Protein AF-A0AAD6M040-F1 (afdb_monomer)

Radius of gyration: 17.43 Å; Cα contacts (8 Å, |Δi|>4): 31; chains: 1; bounding box: 28×41×46 Å

Nearest PDB structures (foldseek):
  3g1u-assembly1_C  TM=3.236E-01  e=3.879E+00  Leishmania major

Solvent-accessible surface area (backbone atoms only — not comparable to full-atom values): 5259 Å² total; per-residue (Å²): 133,86,52,73,67,58,53,48,37,64,55,54,48,45,46,72,76,42,47,71,76,40,68,72,48,89,87,58,62,70,65,93,74,84,85,88,82,77,70,86,89,72,46,62,70,56,51,53,52,52,52,32,61,74,70,74,52,89,83,82,90,81,53,71,69,60,56,49,50,54,55,49,53,54,50,67,69,57,70,126

Organism: NCBI:txid444605

Foldseek 3Di:
DDDPLNVCCVQPVCCVVCVVVQPPPPPDHRDPDDDDDDDPPPCSVVSVVVSCVVRVHDDDDDDPVVVVCVVVVVVVVVPD

Structure (mmCIF, N/CA/C/O backbone):
data_AF-A0AAD6M040-F1
#
_entry.id   AF-A0AAD6M040-F1
#
loop_
_atom_site.group_PDB
_atom_site.id
_atom_site.type_symbol
_atom_site.label_atom_id
_atom_site.label_alt_id
_atom_site.label_comp_id
_atom_site.label_asym_id
_atom_site.label_entity_id
_atom_site.label_seq_id
_atom_site.pdbx_PDB_ins_code
_atom_site.Cartn_x
_atom_site.Cartn_y
_atom_site.Cartn_z
_atom_site.occupancy
_atom_site.B_iso_or_equiv
_atom_site.auth_seq_id
_atom_site.auth_comp_id
_atom_site.auth_asym_id
_atom_site.auth_atom_id
_atom_site.pdbx_PDB_model_num
ATOM 1 N N . MET A 1 1 ? 16.635 -9.851 11.114 1.00 45.78 1 MET A N 1
ATOM 2 C CA . MET A 1 1 ? 16.253 -8.939 10.009 1.00 45.78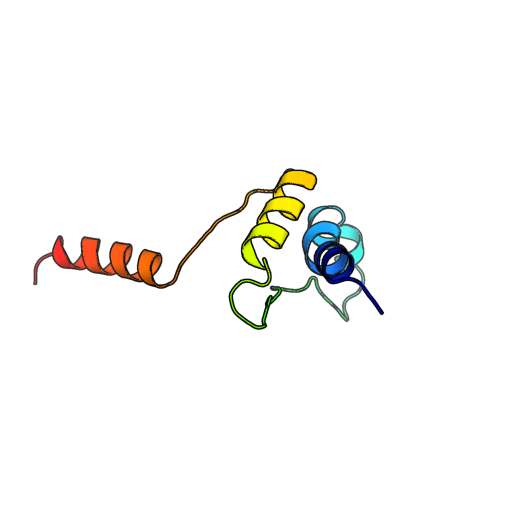 1 MET A CA 1
ATOM 3 C C . MET A 1 1 ? 14.737 -8.950 9.876 1.00 45.78 1 MET A C 1
ATOM 5 O O . MET A 1 1 ? 14.190 -10.028 9.687 1.00 45.78 1 MET A O 1
ATOM 9 N N . ARG A 1 2 ? 14.044 -7.812 10.018 1.00 59.12 2 ARG A N 1
ATOM 10 C CA . ARG A 1 2 ? 12.593 -7.759 9.752 1.00 59.12 2 ARG A CA 1
ATOM 11 C C . ARG A 1 2 ? 12.367 -7.846 8.242 1.00 59.12 2 ARG A C 1
ATOM 13 O O . ARG A 1 2 ? 13.034 -7.143 7.487 1.00 59.12 2 ARG A O 1
ATOM 20 N N . THR A 1 3 ? 11.460 -8.711 7.799 1.00 84.81 3 THR A N 1
ATOM 21 C CA . THR A 1 3 ? 11.088 -8.785 6.380 1.00 84.81 3 THR A CA 1
ATOM 22 C C . THR A 1 3 ? 10.257 -7.555 5.999 1.00 84.81 3 THR A C 1
ATOM 24 O O . THR A 1 3 ? 9.495 -7.034 6.815 1.00 84.81 3 THR A O 1
ATOM 27 N N . THR A 1 4 ? 10.371 -7.075 4.755 1.00 86.56 4 THR A N 1
ATOM 28 C CA . THR A 1 4 ? 9.629 -5.889 4.275 1.00 86.56 4 THR A CA 1
ATOM 29 C C . THR A 1 4 ? 8.118 -6.033 4.457 1.00 86.56 4 THR A C 1
ATOM 31 O O . THR A 1 4 ? 7.445 -5.066 4.795 1.00 86.56 4 THR A O 1
ATOM 34 N N . ARG A 1 5 ? 7.585 -7.250 4.289 1.00 87.19 5 ARG A N 1
ATOM 35 C CA . ARG A 1 5 ? 6.168 -7.563 4.525 1.00 87.19 5 ARG A CA 1
ATOM 36 C C . ARG A 1 5 ? 5.760 -7.307 5.974 1.00 87.19 5 ARG A C 1
ATOM 38 O O . ARG A 1 5 ? 4.734 -6.680 6.206 1.00 87.19 5 ARG A O 1
ATOM 45 N N . GLN A 1 6 ? 6.563 -7.772 6.929 1.00 89.19 6 GLN A N 1
ATOM 46 C CA . GLN A 1 6 ? 6.267 -7.617 8.350 1.00 89.19 6 GLN A CA 1
ATOM 47 C C . GLN A 1 6 ? 6.311 -6.147 8.775 1.00 89.19 6 GLN A C 1
ATOM 49 O O . GLN A 1 6 ? 5.405 -5.682 9.458 1.00 89.19 6 GLN A O 1
ATOM 54 N N . ALA A 1 7 ? 7.293 -5.392 8.274 1.00 88.00 7 ALA A N 1
ATOM 55 C CA . ALA A 1 7 ? 7.335 -3.948 8.483 1.00 88.00 7 ALA A CA 1
ATOM 56 C C . ALA A 1 7 ? 6.094 -3.252 7.895 1.00 88.00 7 ALA A C 1
ATOM 58 O O . ALA A 1 7 ? 5.491 -2.413 8.554 1.00 88.00 7 ALA A O 1
ATOM 59 N N . LEU A 1 8 ? 5.663 -3.622 6.682 1.00 87.31 8 LEU A N 1
ATOM 60 C CA . LEU A 1 8 ? 4.463 -3.031 6.081 1.00 87.31 8 LEU A CA 1
ATOM 61 C C . LEU A 1 8 ? 3.193 -3.350 6.886 1.00 87.31 8 LEU A C 1
ATOM 63 O O . LEU A 1 8 ? 2.325 -2.493 7.026 1.00 87.31 8 LEU A O 1
ATOM 67 N N . TYR A 1 9 ? 3.089 -4.567 7.422 1.00 87.56 9 TYR A N 1
ATOM 68 C CA . TYR A 1 9 ? 1.969 -4.978 8.265 1.00 87.56 9 TYR A CA 1
ATOM 69 C C . TYR A 1 9 ? 1.891 -4.143 9.550 1.00 87.56 9 TYR A C 1
ATOM 71 O O . TYR A 1 9 ? 0.842 -3.574 9.843 1.00 87.56 9 TYR A O 1
ATOM 79 N N . GLU A 1 10 ? 3.003 -4.012 10.275 1.00 86.19 10 GLU A N 1
ATOM 80 C CA . GLU A 1 10 ? 3.078 -3.237 11.523 1.00 86.19 10 GLU A CA 1
ATOM 81 C C . GLU A 1 10 ? 2.795 -1.743 11.304 1.00 86.19 10 GLU A C 1
ATOM 83 O O . GLU A 1 10 ? 2.181 -1.103 12.153 1.00 86.19 10 GLU A O 1
ATOM 88 N N . LEU A 1 11 ? 3.229 -1.189 10.167 1.00 85.25 11 LEU A N 1
ATOM 89 C CA . LEU A 1 11 ? 3.137 0.246 9.884 1.00 85.25 11 LEU A CA 1
ATOM 90 C C . LEU A 1 11 ? 1.821 0.671 9.225 1.00 85.25 11 LEU A C 1
ATOM 92 O O . LEU A 1 11 ? 1.406 1.812 9.403 1.00 85.25 11 LEU A O 1
ATOM 96 N N . VAL A 1 12 ? 1.192 -0.207 8.438 1.00 84.88 12 VAL A N 1
ATOM 97 C CA . VAL A 1 12 ? -0.005 0.132 7.648 1.00 84.88 12 VAL A CA 1
ATOM 98 C C . VAL A 1 12 ? 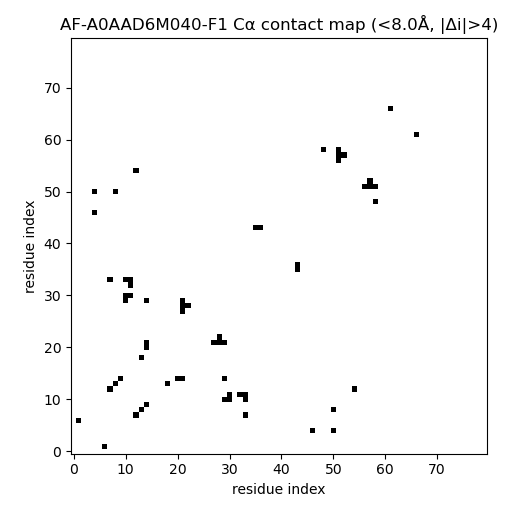-1.230 -0.617 8.149 1.00 84.88 12 VAL A C 1
ATOM 100 O O . VAL A 1 12 ? -2.261 -0.006 8.403 1.00 84.88 12 VAL A O 1
ATOM 103 N N . ILE A 1 13 ? -1.139 -1.936 8.303 1.00 85.62 13 ILE A N 1
ATOM 104 C CA . ILE A 1 13 ? -2.312 -2.775 8.579 1.00 85.62 13 ILE A CA 1
ATOM 105 C C . ILE A 1 13 ? -2.701 -2.718 10.053 1.00 85.62 13 ILE A C 1
ATOM 107 O O . ILE A 1 13 ? -3.875 -2.539 10.374 1.00 85.62 13 ILE A O 1
ATOM 111 N N . LEU A 1 14 ? -1.724 -2.836 10.952 1.00 86.44 14 LEU A N 1
ATOM 112 C CA . LEU A 1 14 ? -1.967 -2.861 12.391 1.00 86.44 14 LEU A CA 1
ATOM 113 C C . LEU A 1 14 ? -2.656 -1.577 12.902 1.00 86.44 14 LEU A C 1
ATOM 115 O O . LEU A 1 14 ? -3.626 -1.714 13.650 1.00 86.44 14 LEU A O 1
ATOM 119 N N . PRO A 1 15 ? -2.269 -0.356 12.471 1.00 83.94 15 PRO A N 1
ATOM 120 C CA . PRO A 1 15 ? -2.975 0.864 12.859 1.00 83.94 15 PRO A CA 1
ATOM 121 C C . PRO A 1 15 ? -4.382 0.977 12.261 1.00 83.94 15 PRO A C 1
ATOM 123 O O . PRO A 1 15 ? -5.260 1.544 12.904 1.00 83.94 15 PRO A O 1
ATOM 126 N N . LEU A 1 16 ? -4.613 0.429 11.059 1.00 81.44 16 LEU A N 1
ATOM 127 C CA . LEU A 1 16 ? -5.940 0.409 10.429 1.00 81.44 16 LEU A CA 1
ATOM 128 C C . LEU A 1 16 ? -6.911 -0.527 11.162 1.00 81.44 16 LEU A C 1
ATOM 130 O O . LEU A 1 16 ? -8.087 -0.205 11.292 1.00 81.44 16 LEU A O 1
ATOM 134 N N . TRP A 1 17 ? -6.427 -1.679 11.634 1.00 83.56 17 TRP A N 1
ATOM 135 C CA . TRP A 1 17 ? -7.255 -2.697 12.292 1.00 83.56 17 TRP A CA 1
ATOM 136 C C . TRP A 1 17 ? -7.414 -2.492 13.799 1.00 83.56 17 TRP A C 1
ATOM 138 O O . TRP A 1 17 ? -8.442 -2.865 14.358 1.00 83.56 17 TRP A O 1
ATOM 148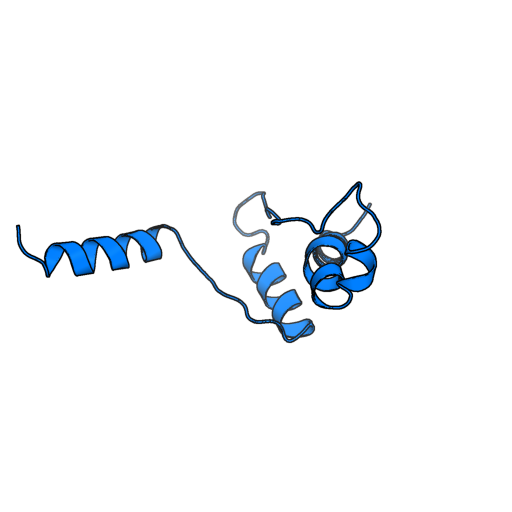 N N . LYS A 1 18 ? -6.399 -1.945 14.476 1.00 84.25 18 LYS A N 1
ATOM 149 C CA . LYS A 1 18 ? -6.404 -1.730 15.930 1.00 84.25 18 LYS A CA 1
ATOM 150 C C . LYS A 1 18 ? -6.006 -0.294 16.283 1.00 84.25 18 LYS A C 1
ATOM 152 O O . LYS A 1 18 ? -4.975 -0.093 16.927 1.00 84.25 18 LYS A O 1
ATOM 157 N N . PRO A 1 19 ? -6.815 0.709 15.903 1.00 81.00 19 PRO A N 1
ATOM 158 C CA . PRO A 1 19 ? -6.512 2.113 16.189 1.00 81.00 19 PRO A CA 1
ATOM 159 C C . PRO A 1 19 ? -6.408 2.409 17.695 1.00 81.00 19 PRO A C 1
ATOM 161 O O . PRO A 1 19 ? -5.665 3.300 18.105 1.00 81.00 19 PRO A O 1
ATOM 164 N N . GLU A 1 20 ? -7.093 1.629 18.534 1.00 81.44 20 GLU A N 1
ATOM 165 C CA . GLU A 1 20 ? -7.072 1.735 19.999 1.00 81.44 20 GLU A CA 1
ATOM 166 C C . GLU A 1 20 ? -5.659 1.620 20.590 1.00 81.44 20 GLU A C 1
ATOM 168 O O . GLU A 1 20 ? -5.316 2.363 21.512 1.00 81.44 20 GLU A O 1
ATOM 173 N N . LEU A 1 21 ? -4.813 0.757 20.007 1.00 77.06 21 LEU A N 1
ATOM 174 C CA . LEU A 1 21 ? -3.419 0.568 20.432 1.00 77.06 21 LEU A CA 1
ATOM 175 C C . LEU A 1 21 ? -2.556 1.814 20.190 1.00 77.06 21 LEU A C 1
ATOM 177 O O . LEU A 1 21 ? -1.560 2.015 20.875 1.00 77.06 21 LEU A O 1
ATOM 181 N N . PHE A 1 22 ? -2.947 2.658 19.236 1.00 74.25 22 PHE A N 1
ATOM 182 C CA . PHE A 1 22 ? -2.216 3.866 18.841 1.00 74.25 22 PHE A CA 1
ATOM 183 C C . PHE A 1 22 ? -2.877 5.151 19.359 1.00 74.25 22 PHE A C 1
ATOM 185 O O . PHE A 1 22 ? -2.405 6.249 19.071 1.00 74.25 22 PHE A O 1
ATOM 192 N N . SER A 1 23 ? -3.973 5.023 20.116 1.00 67.62 23 SER A N 1
ATOM 193 C CA . SER A 1 23 ? -4.743 6.151 20.658 1.00 67.62 23 SER A CA 1
ATOM 194 C C . SER A 1 23 ? -4.306 6.557 22.074 1.00 67.62 23 SER A C 1
ATOM 196 O O . SER A 1 23 ? -4.472 7.714 22.454 1.00 67.62 23 SER A O 1
ATOM 198 N N . HIS A 1 24 ? -3.739 5.627 22.856 1.00 60.44 24 HIS A N 1
ATOM 199 C CA . HIS A 1 24 ? -3.360 5.857 24.262 1.00 60.44 24 HIS A CA 1
ATOM 200 C C . HIS A 1 24 ? -1.890 6.270 24.465 1.00 60.44 24 HIS A C 1
ATOM 202 O O . HIS A 1 24 ? -1.576 7.009 25.398 1.00 60.44 24 HIS A O 1
ATOM 208 N N . GLU A 1 25 ? -0.989 5.851 23.578 1.00 57.78 25 GLU A N 1
ATOM 209 C CA . GLU A 1 25 ? 0.445 6.156 23.645 1.00 57.78 25 GLU A CA 1
ATOM 210 C C . GLU A 1 25 ? 0.732 7.514 22.973 1.00 57.78 25 GLU A C 1
ATOM 212 O O . GLU A 1 25 ? 1.038 7.605 21.785 1.00 57.78 25 GLU A O 1
ATOM 217 N N . LYS A 1 26 ? 0.629 8.608 23.741 1.00 54.75 26 LYS A N 1
ATOM 218 C CA . LYS A 1 26 ? 0.822 10.005 23.277 1.00 54.75 26 LYS A CA 1
ATOM 219 C C . LYS A 1 26 ? 2.197 10.318 22.654 1.00 54.75 26 LYS A C 1
ATOM 221 O O . LYS A 1 26 ? 2.377 11.417 22.134 1.00 54.75 26 LYS A O 1
ATOM 226 N N . LEU A 1 27 ? 3.168 9.404 22.712 1.00 57.66 27 LEU A N 1
ATOM 227 C CA . LEU A 1 27 ? 4.535 9.631 22.227 1.00 57.66 27 LEU A CA 1
ATOM 228 C C . LEU A 1 27 ? 4.746 9.224 20.759 1.00 57.66 27 LEU A C 1
ATOM 230 O O . LEU A 1 27 ? 5.603 9.806 20.096 1.00 57.66 27 LEU A O 1
ATOM 234 N N . LEU A 1 28 ? 3.972 8.270 20.226 1.00 59.91 28 LEU A N 1
ATOM 235 C CA . LEU A 1 28 ? 4.110 7.776 18.849 1.00 59.91 28 LEU A CA 1
ATOM 236 C C . LEU A 1 28 ? 2.723 7.518 18.245 1.00 59.91 28 LEU A C 1
ATOM 238 O O . LEU A 1 28 ? 2.181 6.420 18.328 1.00 59.91 28 LEU A O 1
ATOM 242 N N . GLY A 1 29 ? 2.144 8.547 17.622 1.00 66.25 29 GLY A N 1
ATOM 243 C CA . GLY A 1 29 ? 0.917 8.395 16.837 1.00 66.25 29 GLY A CA 1
ATOM 244 C C . GLY A 1 29 ? 1.104 7.451 15.636 1.00 66.25 29 GLY A C 1
ATOM 245 O O . GLY A 1 29 ? 2.241 7.138 15.262 1.00 66.25 29 GLY A O 1
ATOM 246 N N . PRO A 1 30 ? 0.008 7.006 14.994 1.00 68.25 30 PRO A N 1
ATOM 247 C CA . PRO A 1 30 ? 0.091 6.128 13.8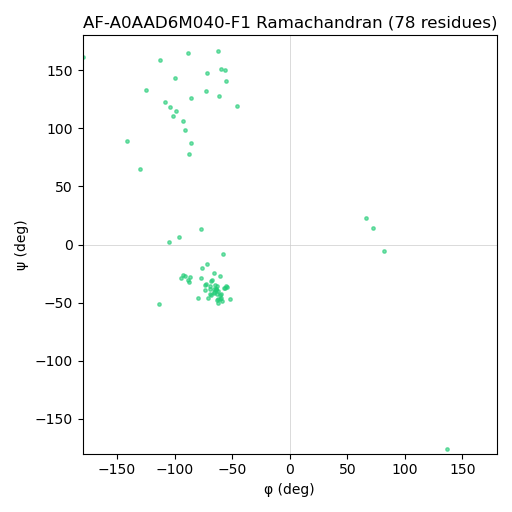31 1.00 68.25 30 PRO A CA 1
ATOM 248 C C . PRO A 1 30 ? 0.961 6.759 12.735 1.00 68.25 30 PRO A C 1
ATOM 250 O O . PRO A 1 30 ? 0.922 7.973 12.501 1.00 68.25 30 PRO A O 1
ATOM 253 N N . GLN A 1 31 ? 1.768 5.937 12.059 1.00 70.56 31 GLN A N 1
ATOM 254 C CA . GLN A 1 31 ? 2.629 6.428 10.987 1.00 70.56 31 GLN A CA 1
ATOM 255 C C 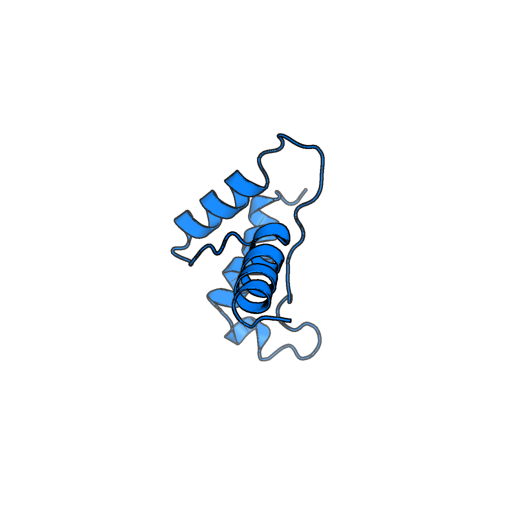. GLN A 1 31 ? 1.781 7.019 9.859 1.00 70.56 31 GLN A C 1
ATOM 257 O O . GLN A 1 31 ? 0.872 6.377 9.341 1.00 70.56 31 GLN A O 1
ATOM 262 N N . LYS A 1 32 ? 2.095 8.258 9.463 1.00 77.38 32 LYS A N 1
ATOM 263 C CA . LYS A 1 32 ? 1.323 8.997 8.448 1.00 77.38 32 LYS A CA 1
ATOM 264 C C . LYS A 1 32 ? 1.512 8.457 7.026 1.00 77.38 32 LYS A C 1
ATOM 266 O O . LYS A 1 32 ? 0.725 8.782 6.144 1.00 77.38 32 LYS A O 1
ATOM 271 N N . GLY A 1 33 ? 2.552 7.661 6.787 1.00 82.19 33 GLY A N 1
ATOM 272 C CA . GLY A 1 33 ? 2.827 7.070 5.483 1.00 82.19 33 GLY A CA 1
ATOM 273 C C . GLY A 1 33 ? 4.077 6.199 5.484 1.00 82.19 33 GLY A C 1
ATOM 274 O O . GLY A 1 33 ? 4.930 6.317 6.360 1.00 82.19 33 GLY A O 1
ATOM 275 N N . VAL A 1 34 ? 4.182 5.331 4.477 1.00 86.50 34 VAL A N 1
ATOM 276 C CA . VAL A 1 34 ? 5.317 4.422 4.269 1.00 86.50 34 VAL A CA 1
ATOM 277 C C . VAL A 1 34 ? 5.878 4.631 2.867 1.00 86.50 34 VAL A C 1
ATOM 279 O O . VAL A 1 34 ? 5.129 4.647 1.890 1.00 86.50 34 VAL A O 1
ATOM 282 N N . LEU A 1 35 ? 7.204 4.752 2.758 1.00 88.69 35 LEU A N 1
ATOM 283 C CA . LEU A 1 35 ? 7.914 4.851 1.484 1.00 88.69 35 LEU A CA 1
ATOM 284 C C . LEU A 1 35 ? 8.605 3.525 1.149 1.00 88.69 35 LEU A C 1
ATOM 286 O O . LEU A 1 35 ? 9.511 3.084 1.853 1.00 88.69 35 LEU A O 1
ATOM 290 N N . LEU A 1 36 ? 8.218 2.911 0.030 1.00 88.50 36 LEU A N 1
ATOM 291 C CA . LEU A 1 36 ? 8.919 1.759 -0.536 1.00 88.50 36 LEU A CA 1
ATOM 292 C C . LEU A 1 36 ? 9.952 2.233 -1.564 1.00 88.50 36 LEU A C 1
ATOM 294 O O . LEU A 1 36 ? 9.586 2.598 -2.680 1.00 88.50 36 LEU A O 1
ATOM 298 N N . TYR A 1 37 ? 11.240 2.183 -1.214 1.00 89.62 37 TYR A N 1
ATOM 299 C CA . TYR A 1 37 ? 12.342 2.611 -2.089 1.00 89.62 37 TYR A CA 1
ATOM 300 C C . TYR A 1 37 ? 13.234 1.441 -2.539 1.00 89.62 37 TYR A C 1
ATOM 302 O O . TYR A 1 37 ? 13.227 0.361 -1.943 1.00 89.62 37 TYR A O 1
ATOM 310 N N . GLY A 1 38 ? 13.964 1.631 -3.644 1.00 89.44 38 GLY A N 1
ATOM 311 C CA . GLY A 1 38 ? 14.995 0.721 -4.165 1.00 89.44 38 GLY A CA 1
ATOM 312 C C . GLY A 1 38 ? 14.919 0.527 -5.689 1.00 89.44 38 GLY A C 1
ATOM 313 O O . GLY A 1 38 ? 14.063 1.142 -6.326 1.00 89.44 38 GLY A O 1
ATOM 314 N N . PRO A 1 39 ? 15.764 -0.343 -6.270 1.00 91.56 39 PRO A N 1
ATOM 315 C CA . PRO A 1 39 ? 15.895 -0.498 -7.720 1.00 91.56 39 PRO A CA 1
ATOM 316 C C . PRO A 1 39 ? 14.573 -0.831 -8.436 1.00 91.56 39 PRO A C 1
ATOM 318 O O . PRO A 1 39 ? 13.698 -1.484 -7.839 1.00 91.56 39 PRO A O 1
ATOM 321 N N . PRO A 1 40 ? 14.410 -0.418 -9.709 1.00 88.19 40 PRO A N 1
ATOM 322 C CA . PRO A 1 40 ? 13.252 -0.798 -10.513 1.00 88.19 40 PRO A CA 1
ATOM 323 C C . PRO A 1 40 ? 13.178 -2.326 -10.663 1.00 88.19 40 PRO A C 1
ATOM 325 O O . PRO A 1 40 ? 14.187 -3.020 -10.597 1.00 88.19 40 PRO A O 1
ATOM 328 N N . GLY A 1 41 ? 11.969 -2.870 -10.812 1.00 86.88 41 GLY A N 1
ATOM 329 C CA . GLY A 1 41 ? 11.761 -4.318 -10.966 1.00 86.88 41 GLY A CA 1
ATOM 330 C C . GLY A 1 41 ? 11.745 -5.134 -9.665 1.00 86.88 41 GLY A C 1
ATOM 331 O O . GLY A 1 41 ? 11.377 -6.299 -9.688 1.00 86.88 41 GLY A O 1
ATOM 332 N N . THR A 1 42 ? 12.017 -4.533 -8.502 1.00 86.56 42 THR A N 1
ATOM 333 C CA . THR A 1 42 ? 12.000 -5.230 -7.190 1.00 86.56 42 THR A CA 1
ATOM 334 C C . THR A 1 42 ? 10.596 -5.497 -6.615 1.00 86.56 42 THR A C 1
ATOM 336 O O . THR A 1 42 ? 10.445 -5.796 -5.434 1.00 86.56 42 THR A O 1
ATOM 339 N N . GLY A 1 43 ? 9.539 -5.354 -7.419 1.00 88.12 43 GLY A N 1
ATOM 340 C CA . GLY A 1 43 ? 8.183 -5.762 -7.035 1.00 88.12 43 GLY A CA 1
ATOM 341 C C . GLY A 1 43 ? 7.475 -4.893 -5.987 1.00 88.12 43 GLY A C 1
ATOM 342 O O . GLY A 1 43 ? 6.441 -5.306 -5.478 1.00 88.12 43 GLY A O 1
ATOM 343 N N . LYS A 1 44 ? 7.953 -3.679 -5.681 1.00 91.31 44 LYS A N 1
ATOM 344 C CA . LYS A 1 44 ? 7.387 -2.794 -4.631 1.00 91.31 44 LYS A CA 1
ATOM 345 C C . LYS A 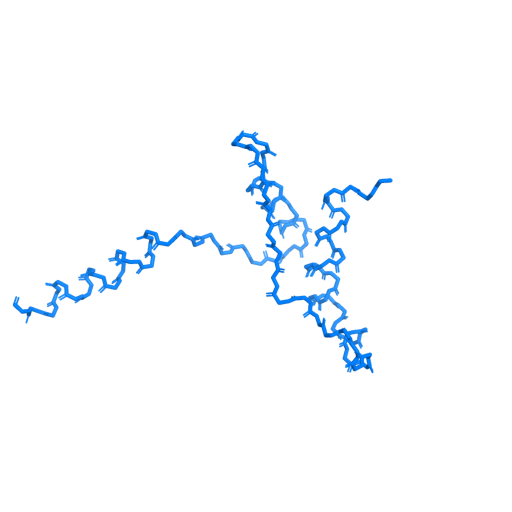1 44 ? 5.877 -2.567 -4.767 1.00 91.31 44 LYS A C 1
ATOM 347 O O . LYS A 1 44 ? 5.131 -2.705 -3.803 1.00 91.31 44 LYS A O 1
ATOM 352 N N . THR A 1 45 ? 5.415 -2.265 -5.982 1.00 88.69 45 THR A N 1
ATOM 353 C CA . THR A 1 45 ? 3.987 -2.057 -6.273 1.00 88.69 45 THR A CA 1
ATOM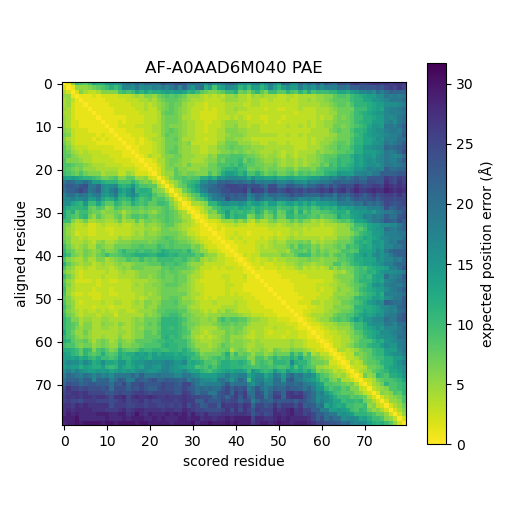 354 C C . THR A 1 45 ? 3.185 -3.354 -6.183 1.00 88.69 45 THR A C 1
ATOM 356 O O . THR A 1 45 ? 2.035 -3.334 -5.755 1.00 88.69 45 THR A O 1
ATOM 359 N N . ILE A 1 46 ? 3.780 -4.482 -6.582 1.00 90.00 46 ILE A N 1
ATOM 360 C CA . ILE A 1 46 ? 3.138 -5.800 -6.508 1.00 90.00 46 ILE A CA 1
ATOM 361 C C . ILE A 1 46 ? 2.979 -6.207 -5.041 1.00 90.00 46 ILE A C 1
ATOM 363 O O . ILE A 1 46 ? 1.898 -6.631 -4.650 1.00 90.00 46 ILE A O 1
ATOM 367 N N . LEU A 1 47 ? 4.009 -5.987 -4.219 1.00 89.44 47 LEU A N 1
ATOM 368 C CA . LEU A 1 47 ? 3.989 -6.239 -2.780 1.00 89.44 47 LEU A CA 1
ATOM 369 C C . LEU A 1 47 ? 2.887 -5.436 -2.077 1.00 89.44 47 LEU A C 1
ATOM 371 O O . LEU A 1 47 ? 2.100 -6.009 -1.330 1.00 89.44 47 LEU A O 1
ATOM 375 N N . ALA A 1 48 ? 2.795 -4.131 -2.356 1.00 86.62 48 ALA A N 1
ATOM 376 C CA . ALA A 1 48 ? 1.757 -3.277 -1.780 1.00 86.62 48 ALA A CA 1
ATOM 377 C C . ALA A 1 48 ? 0.344 -3.764 -2.149 1.00 86.62 48 ALA A C 1
ATOM 379 O O . ALA A 1 48 ? -0.514 -3.897 -1.279 1.00 86.62 48 ALA A O 1
ATOM 380 N N . LYS A 1 49 ? 0.115 -4.099 -3.427 1.00 88.50 49 LYS A N 1
ATOM 381 C CA . LYS A 1 49 ? -1.169 -4.646 -3.895 1.00 88.50 49 LYS A CA 1
ATOM 382 C C . LYS A 1 49 ? -1.503 -5.993 -3.257 1.00 88.50 49 LYS A C 1
ATOM 384 O O . LYS A 1 49 ? -2.654 -6.210 -2.895 1.00 88.50 49 LYS A O 1
ATOM 389 N N . ALA A 1 50 ? -0.522 -6.889 -3.144 1.00 90.38 50 ALA A N 1
ATOM 390 C CA . ALA A 1 50 ? -0.715 -8.218 -2.572 1.00 90.38 50 ALA A CA 1
ATOM 391 C C . ALA A 1 50 ? -1.155 -8.129 -1.107 1.00 90.38 50 ALA A C 1
ATOM 393 O O . ALA A 1 50 ? -2.147 -8.746 -0.737 1.00 90.38 50 ALA A O 1
ATOM 394 N N . ILE A 1 51 ? -0.478 -7.294 -0.315 1.00 87.56 51 ILE A N 1
ATOM 395 C CA . ILE A 1 51 ? -0.809 -7.077 1.098 1.00 87.56 51 ILE A CA 1
ATOM 396 C C . ILE A 1 51 ? -2.201 -6.457 1.235 1.00 87.56 51 ILE A C 1
ATOM 398 O O . ILE A 1 51 ? -3.027 -6.949 1.991 1.00 87.56 51 ILE A O 1
ATOM 402 N N . ILE A 1 52 ? -2.515 -5.415 0.467 1.00 86.38 52 ILE A N 1
ATOM 403 C CA . ILE A 1 52 ? -3.829 -4.765 0.564 1.00 86.38 52 ILE A CA 1
ATOM 404 C C . ILE A 1 52 ? -4.968 -5.720 0.194 1.00 86.38 52 ILE A C 1
ATOM 406 O O . ILE A 1 52 ? -5.991 -5.744 0.876 1.00 86.38 52 ILE A O 1
ATOM 410 N N . ARG A 1 53 ? -4.766 -6.544 -0.841 1.00 87.81 53 ARG A N 1
ATOM 411 C CA . ARG A 1 53 ? -5.715 -7.590 -1.231 1.00 87.81 53 ARG A CA 1
ATOM 412 C C . ARG A 1 53 ? -5.875 -8.657 -0.146 1.00 87.81 53 ARG A C 1
ATOM 414 O O . ARG A 1 53 ? -6.988 -9.121 0.061 1.00 87.81 53 ARG A O 1
ATOM 421 N N . GLU A 1 54 ? -4.792 -9.034 0.529 1.00 89.38 54 GLU A N 1
ATOM 422 C CA . GLU A 1 54 ? -4.809 -9.996 1.637 1.00 89.38 54 GLU A CA 1
ATOM 423 C C . GLU A 1 54 ? -5.622 -9.481 2.836 1.00 89.38 54 GLU A C 1
ATOM 425 O O . GLU A 1 54 ? -6.372 -10.243 3.436 1.00 89.38 54 GLU A O 1
ATOM 430 N N . PHE A 1 55 ? -5.531 -8.184 3.146 1.00 85.81 55 PHE A N 1
ATOM 431 C CA . PHE A 1 55 ? -6.210 -7.570 4.296 1.00 85.81 55 PHE A CA 1
ATOM 432 C C . PHE A 1 55 ? -7.552 -6.899 3.970 1.00 85.81 55 PHE A C 1
ATOM 434 O O . PHE A 1 55 ? -8.131 -6.249 4.839 1.00 85.81 55 PHE A O 1
ATOM 441 N N . GLY A 1 56 ? -8.050 -7.028 2.736 1.00 84.75 56 GLY A N 1
ATOM 442 C CA . GLY A 1 56 ? -9.348 -6.478 2.327 1.00 84.75 56 GLY A CA 1
ATOM 443 C C . GLY A 1 56 ? -9.428 -4.946 2.326 1.00 84.75 56 GLY A C 1
ATOM 444 O O . GLY A 1 56 ? -10.519 -4.393 2.435 1.00 84.75 56 GLY A O 1
ATOM 445 N N . ALA A 1 57 ? -8.296 -4.247 2.217 1.00 81.69 57 ALA A N 1
ATOM 446 C CA . ALA A 1 57 ? -8.263 -2.786 2.184 1.00 81.69 57 ALA A CA 1
ATOM 447 C C . ALA A 1 57 ? -8.407 -2.236 0.749 1.00 81.69 57 ALA A C 1
ATOM 449 O O . ALA A 1 57 ? -8.238 -2.944 -0.246 1.00 81.69 57 ALA A O 1
ATOM 450 N N . VAL A 1 58 ? -8.703 -0.940 0.623 1.00 81.94 58 VAL A N 1
ATOM 451 C CA . VAL A 1 58 ? -8.802 -0.261 -0.679 1.00 81.94 58 VAL A CA 1
ATOM 452 C C . VAL A 1 58 ? -7.417 0.209 -1.132 1.00 81.94 58 VAL A C 1
ATOM 454 O O . VAL A 1 58 ? -6.743 0.948 -0.418 1.00 81.94 58 VAL A O 1
ATOM 457 N N . PHE A 1 59 ? -6.993 -0.177 -2.341 1.00 84.81 59 PHE A N 1
ATOM 458 C CA . PHE A 1 59 ? -5.753 0.322 -2.949 1.00 84.81 59 PHE A CA 1
ATOM 459 C C . PHE A 1 59 ? -6.035 1.447 -3.946 1.00 84.81 59 PHE A C 1
ATOM 461 O O . PHE A 1 59 ? -6.605 1.211 -5.012 1.00 84.81 59 PHE A O 1
ATOM 468 N N . ILE A 1 60 ? -5.560 2.655 -3.640 1.00 83.94 60 ILE A N 1
ATOM 469 C CA . ILE A 1 60 ? -5.628 3.800 -4.552 1.00 83.94 60 ILE A CA 1
ATOM 470 C C . ILE A 1 60 ? -4.257 3.993 -5.198 1.00 83.94 60 ILE A C 1
ATOM 472 O O . ILE A 1 60 ? -3.294 4.396 -4.550 1.00 83.94 60 ILE A O 1
ATOM 476 N N . ASN A 1 61 ? -4.166 3.714 -6.497 1.00 83.00 61 ASN A N 1
ATOM 477 C CA . ASN A 1 61 ? -2.946 3.937 -7.265 1.00 83.00 61 ASN A CA 1
ATOM 478 C C . ASN A 1 61 ? -2.955 5.340 -7.883 1.00 83.00 61 ASN A C 1
ATOM 480 O O . ASN A 1 61 ? -3.558 5.543 -8.938 1.00 83.00 61 ASN A O 1
ATOM 484 N N . MET A 1 62 ? -2.280 6.297 -7.249 1.00 80.94 62 MET A N 1
ATOM 485 C CA . MET A 1 62 ? -2.173 7.666 -7.755 1.00 80.94 62 MET A CA 1
ATOM 486 C C . MET A 1 62 ? -0.756 7.940 -8.263 1.00 80.94 62 MET A C 1
ATOM 488 O O . MET A 1 62 ? 0.216 7.818 -7.523 1.00 80.94 62 MET A O 1
ATOM 492 N N . ARG A 1 63 ? -0.637 8.335 -9.534 1.00 79.50 63 ARG A N 1
ATOM 493 C CA . ARG A 1 63 ? 0.596 8.917 -10.085 1.00 79.50 63 ARG A CA 1
ATOM 494 C C . ARG A 1 63 ? 0.440 10.431 -10.119 1.00 79.50 63 ARG A C 1
ATOM 496 O O . ARG A 1 63 ? -0.636 10.913 -10.459 1.00 79.50 63 ARG A O 1
ATOM 503 N N . ILE A 1 64 ? 1.512 11.1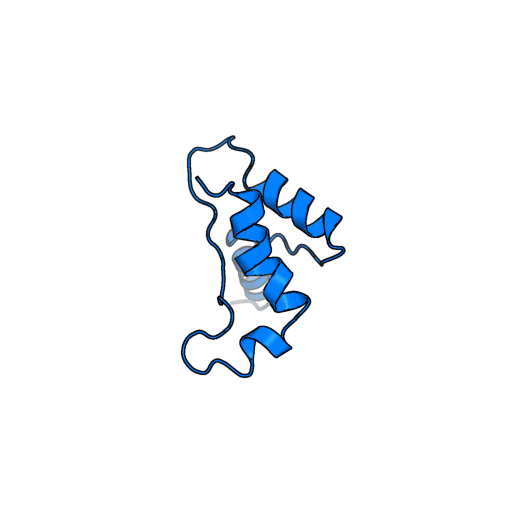71 -9.849 1.00 75.12 64 ILE A N 1
ATOM 504 C CA . ILE A 1 64 ? 1.503 12.645 -9.898 1.00 75.12 64 ILE A CA 1
ATOM 505 C C . ILE A 1 64 ? 1.047 13.148 -11.280 1.00 75.12 64 ILE A C 1
ATOM 507 O O . ILE A 1 64 ? 0.254 14.079 -11.364 1.00 75.12 64 ILE A O 1
ATOM 511 N N . SER A 1 65 ? 1.434 12.459 -12.360 1.00 74.50 65 SER A N 1
ATOM 512 C CA . SER A 1 65 ? 0.949 12.729 -13.722 1.00 74.50 65 SER A CA 1
ATOM 513 C C . SER A 1 65 ? -0.579 12.715 -13.841 1.00 74.50 65 SER A C 1
ATOM 515 O O . SER A 1 65 ? -1.137 13.516 -14.579 1.00 74.50 65 SER A O 1
ATOM 517 N N . ASN A 1 66 ? -1.257 11.829 -13.105 1.00 67.31 66 ASN A N 1
ATOM 518 C CA . ASN A 1 66 ? -2.714 11.687 -13.146 1.00 67.31 66 ASN A CA 1
ATOM 519 C C . ASN A 1 66 ? -3.419 12.805 -12.365 1.00 67.31 66 ASN A C 1
ATOM 521 O O . ASN A 1 66 ? -4.555 13.149 -12.677 1.00 67.31 66 ASN A O 1
ATOM 525 N N . LEU A 1 67 ? -2.765 13.350 -11.336 1.00 69.00 67 LEU A N 1
ATOM 526 C CA . LEU A 1 67 ? -3.274 14.504 -10.597 1.00 69.00 67 LEU A CA 1
ATOM 527 C C . LEU A 1 67 ? -3.181 15.765 -11.464 1.00 69.00 67 LEU A C 1
ATOM 529 O O . LEU A 1 67 ? -4.158 16.499 -11.596 1.00 69.00 67 LEU A O 1
ATOM 533 N N . MET A 1 68 ? -2.027 15.958 -12.107 1.00 67.56 68 MET A N 1
ATOM 534 C CA . MET A 1 68 ? -1.769 17.099 -12.983 1.00 67.56 68 MET A CA 1
ATOM 535 C C . MET A 1 68 ? -2.650 17.066 -14.235 1.00 67.56 68 MET A C 1
ATOM 537 O O . MET A 1 68 ? -3.205 18.095 -14.593 1.00 67.56 68 MET A O 1
ATOM 541 N N . SER A 1 69 ? -2.856 15.907 -14.873 1.00 61.03 69 SER A N 1
ATOM 542 C CA . SER A 1 69 ? -3.710 15.820 -16.068 1.00 61.03 69 SER A CA 1
ATOM 543 C C . SER A 1 69 ? -5.177 16.149 -15.787 1.00 61.03 69 SER A C 1
ATOM 545 O O . SER A 1 69 ? -5.833 16.751 -16.632 1.00 61.03 69 SER A O 1
ATOM 547 N N . LYS A 1 70 ? -5.694 15.793 -14.603 1.00 60.34 70 LYS A N 1
ATOM 548 C CA . LYS A 1 70 ? -7.065 16.129 -14.198 1.00 60.34 70 LYS A CA 1
ATOM 549 C C . LYS A 1 70 ? -7.224 17.633 -13.947 1.00 60.34 70 LYS A C 1
ATOM 551 O O . LYS A 1 70 ? -8.190 18.222 -14.407 1.00 60.34 70 LYS A O 1
ATOM 556 N N . TRP A 1 71 ? -6.248 18.255 -13.285 1.00 58.44 71 TRP A N 1
ATOM 557 C CA . TRP A 1 71 ? -6.272 19.693 -12.992 1.00 58.44 71 TRP A CA 1
ATOM 558 C C . TRP A 1 71 ? -5.993 20.571 -14.222 1.00 58.44 71 TRP A C 1
ATOM 560 O O . TRP A 1 71 ? -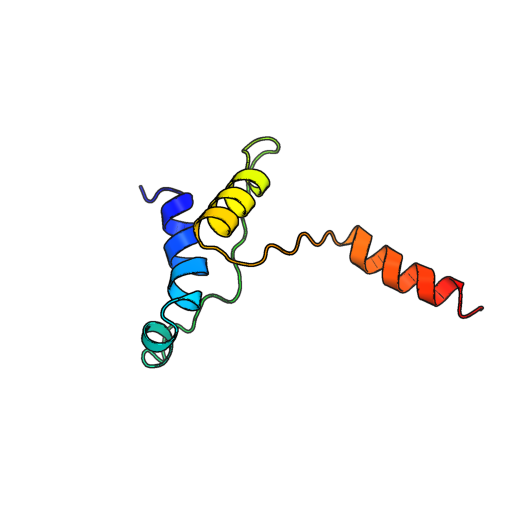6.660 21.582 -14.413 1.00 58.44 71 TRP A O 1
ATOM 570 N N . PHE A 1 72 ? -5.061 20.175 -15.095 1.00 59.09 72 PHE A N 1
ATOM 571 C CA . PHE A 1 72 ? -4.807 20.882 -16.355 1.00 59.09 72 PHE A CA 1
ATOM 572 C C . PHE A 1 72 ? -5.918 20.659 -17.388 1.00 59.09 72 PHE A C 1
ATOM 574 O O . PHE A 1 72 ? -6.232 21.581 -18.132 1.00 59.09 72 PHE A O 1
ATOM 581 N N . GLY A 1 73 ? -6.540 19.475 -17.424 1.00 56.34 73 GLY A N 1
ATOM 582 C CA . GLY A 1 73 ? -7.653 19.184 -18.333 1.00 56.34 73 GLY A CA 1
ATOM 583 C C . GLY A 1 73 ? -8.910 20.006 -18.035 1.00 56.34 73 GLY A C 1
ATOM 584 O O . GLY A 1 73 ? -9.558 20.477 -18.967 1.00 56.34 73 GLY A O 1
ATOM 585 N N . ASP A 1 74 ? -9.220 20.239 -16.755 1.00 55.22 74 ASP A N 1
ATOM 586 C CA . ASP A 1 74 ? -10.304 21.146 -16.353 1.00 55.22 74 ASP A CA 1
ATOM 587 C C . ASP A 1 74 ? -9.918 22.625 -16.564 1.00 55.22 74 ASP A C 1
ATOM 589 O O . ASP A 1 74 ? -10.754 23.417 -17.001 1.00 55.22 74 ASP A O 1
ATOM 593 N N . ALA A 1 75 ? -8.644 22.990 -16.362 1.00 53.09 75 ALA A N 1
ATOM 594 C CA . ALA A 1 75 ? -8.137 24.337 -16.650 1.00 53.09 75 ALA A CA 1
ATOM 595 C C . ALA A 1 75 ? -8.122 24.681 -18.153 1.00 53.09 75 ALA A C 1
ATOM 597 O O . ALA A 1 75 ? -8.320 25.833 -18.508 1.00 53.09 75 ALA A O 1
ATOM 598 N N . GLN A 1 76 ? -7.944 23.705 -19.050 1.00 50.12 76 GLN A N 1
ATOM 599 C CA . GLN A 1 76 ? -8.053 23.919 -20.503 1.00 50.12 76 GLN A CA 1
ATOM 600 C C . GLN A 1 76 ? -9.506 24.044 -20.986 1.00 50.12 76 GLN A C 1
ATOM 602 O O . GLN A 1 76 ? -9.754 24.568 -22.069 1.00 50.12 76 GLN A O 1
ATOM 607 N N . LYS A 1 77 ? -10.470 23.546 -20.201 1.00 52.88 77 LYS A N 1
ATOM 608 C CA . LYS A 1 77 ? -11.907 23.619 -20.507 1.00 52.88 77 LYS A CA 1
ATOM 609 C C . LYS A 1 77 ? -12.538 24.924 -20.007 1.00 52.88 77 LYS A C 1
ATOM 611 O O . LYS A 1 77 ? -13.506 25.398 -20.596 1.00 52.88 77 LYS A O 1
ATOM 616 N N . LEU A 1 78 ? -11.976 25.504 -18.945 1.00 52.97 78 LEU A N 1
ATOM 617 C CA . LEU A 1 78 ? -12.222 26.869 -18.476 1.00 52.97 78 LEU A CA 1
ATOM 618 C C . LEU A 1 78 ? -11.253 27.815 -19.197 1.00 52.97 78 LEU A C 1
ATOM 620 O O . LEU A 1 78 ? -10.227 28.190 -18.644 1.00 52.97 78 LEU A O 1
ATOM 624 N N . GLY A 1 79 ? -11.560 28.132 -20.456 1.00 48.81 79 GLY A N 1
ATOM 625 C CA . GLY A 1 79 ? -10.708 28.940 -21.329 1.00 48.81 79 GLY A CA 1
ATOM 626 C C . GLY A 1 79 ? -10.153 30.204 -20.665 1.00 48.81 79 GLY A C 1
ATOM 627 O O . GLY A 1 79 ? -10.903 31.094 -20.261 1.00 48.81 79 GLY A O 1
ATOM 628 N N . ILE A 1 80 ? -8.825 30.260 -20.606 1.00 49.09 80 ILE A N 1
ATOM 629 C CA . ILE A 1 80 ? -8.077 31.433 -21.069 1.00 49.09 80 ILE A CA 1
ATOM 630 C C . ILE A 1 80 ? -7.973 31.354 -22.589 1.00 49.09 80 ILE A C 1
ATOM 632 O O . ILE A 1 80 ? -7.810 30.218 -23.095 1.00 49.09 80 ILE A O 1
#

Secondary structure (DSSP, 8-state):
---HHHHHIIIIIHHHH-GGGGTS-TTSPPPS-----SSTTS-HHHHHHHHHHHTT-------HHHHHHHHHHHHHHS--

pLDDT: mean 76.64, std 13.4, range [45.78, 91.56]

Sequence (80 aa):
MRTTRQALYELVILPLWKPELFSHEKLLGPQKGVLLYGPPGTGKTILAKAIIREFGAVFINMRISNLMSKWFGDAQKLGI

Mean predicted aligned error: 10.0 Å

InterPro domains:
  IPR003959 ATPase, AAA-type, core [PF00004] (34-77)
  IPR027417 P-loop containing nucleoside triphosphate hydrolase [G3DSA:3.40.50.300] (3-78)
  IPR027417 P-loop containing nucleoside triphosphate hydrolase [SSF52540] (5-75)
  IPR051701 Mitochondrial Outer Membrane Translocase MSP1 Subfamily [PTHR45644] (4-78)